Protein AF-A0A3D6A3P2-F1 (afdb_monomer_lite)

Structure (mmCIF, N/CA/C/O backbone):
data_AF-A0A3D6A3P2-F1
#
_entry.id   AF-A0A3D6A3P2-F1
#
loop_
_atom_site.group_PDB
_atom_site.id
_atom_site.type_symbol
_atom_site.label_atom_id
_atom_site.label_alt_id
_atom_site.label_comp_id
_atom_site.label_asym_id
_atom_site.label_entity_id
_atom_site.label_seq_id
_atom_site.pdbx_PDB_ins_code
_atom_site.Cartn_x
_atom_site.Cartn_y
_atom_site.Cartn_z
_atom_site.occupancy
_atom_site.B_iso_or_equiv
_atom_site.auth_seq_id
_atom_site.auth_comp_id
_atom_site.auth_asym_id
_atom_site.auth_atom_id
_atom_site.pdbx_PDB_model_num
ATOM 1 N N . HIS A 1 1 ? -1.712 -12.978 -3.721 1.00 85.94 1 HIS A N 1
ATOM 2 C CA . HIS A 1 1 ? -0.531 -12.808 -2.844 1.00 85.94 1 HIS A CA 1
ATOM 3 C C . HIS A 1 1 ? 0.721 -13.002 -3.688 1.00 85.94 1 HIS A C 1
ATOM 5 O O . HIS A 1 1 ? 0.814 -14.027 -4.352 1.00 85.94 1 HIS A O 1
ATOM 11 N N . LEU A 1 2 ? 1.640 -12.033 -3.705 1.00 90.31 2 LEU A N 1
ATOM 12 C CA . LEU A 1 2 ? 2.892 -12.118 -4.468 1.00 90.31 2 LEU A CA 1
ATOM 1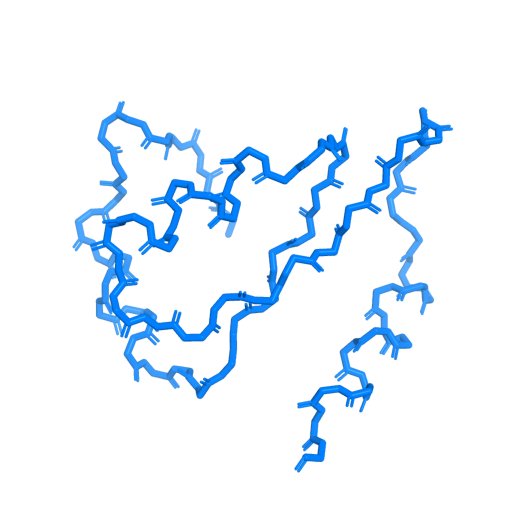3 C C . LEU A 1 2 ? 3.951 -12.866 -3.652 1.00 90.31 2 LEU A C 1
ATOM 15 O O . LEU A 1 2 ? 4.231 -12.468 -2.527 1.00 90.31 2 LEU A O 1
ATOM 19 N N . ARG A 1 3 ? 4.531 -13.935 -4.212 1.00 92.25 3 ARG A N 1
ATOM 20 C CA . ARG A 1 3 ? 5.596 -14.724 -3.555 1.00 92.25 3 ARG A CA 1
ATOM 21 C C . ARG A 1 3 ? 7.009 -14.286 -3.941 1.00 92.25 3 ARG A C 1
ATOM 23 O O . ARG A 1 3 ? 7.933 -14.441 -3.153 1.00 92.25 3 ARG A O 1
ATOM 30 N N . HIS A 1 4 ? 7.165 -13.731 -5.140 1.00 90.06 4 HIS A N 1
ATOM 31 C CA . HIS A 1 4 ? 8.432 -13.240 -5.673 1.00 90.06 4 HIS A CA 1
ATOM 32 C C . HIS A 1 4 ? 8.201 -11.867 -6.310 1.00 90.06 4 HIS A C 1
ATOM 34 O O . HIS A 1 4 ? 7.182 -11.656 -6.970 1.00 90.06 4 HIS A O 1
ATOM 40 N N . LEU A 1 5 ? 9.127 -10.934 -6.075 1.00 89.56 5 LEU A N 1
ATOM 41 C CA . LEU A 1 5 ? 9.048 -9.561 -6.590 1.00 89.56 5 LEU A CA 1
ATOM 42 C C . LEU A 1 5 ? 9.912 -9.347 -7.833 1.00 89.56 5 LEU A C 1
ATOM 44 O O . LEU A 1 5 ? 9.571 -8.523 -8.676 1.00 89.56 5 LEU A O 1
ATOM 48 N N . ASN A 1 6 ? 11.025 -10.074 -7.948 1.00 89.69 6 ASN A N 1
ATOM 49 C CA . ASN A 1 6 ? 11.938 -9.939 -9.072 1.00 89.69 6 ASN A CA 1
ATOM 50 C C . ASN A 1 6 ? 12.366 -11.316 -9.618 1.00 89.69 6 ASN A C 1
ATOM 52 O O . ASN A 1 6 ? 13.055 -12.045 -8.902 1.00 89.69 6 ASN A O 1
ATOM 56 N N . PRO A 1 7 ? 11.983 -11.663 -10.860 1.00 91.56 7 PRO A N 1
ATOM 57 C CA . PRO A 1 7 ? 10.996 -10.953 -11.676 1.00 91.56 7 PRO A CA 1
ATOM 58 C C . PRO A 1 7 ? 9.592 -11.051 -11.054 1.00 91.56 7 PRO A C 1
ATOM 60 O O . PRO A 1 7 ? 9.264 -12.024 -10.373 1.00 91.56 7 PRO A O 1
ATOM 63 N N . PHE A 1 8 ? 8.744 -10.047 -11.290 1.00 93.94 8 PHE A N 1
ATOM 64 C CA . PHE A 1 8 ? 7.314 -10.189 -11.001 1.00 93.94 8 PHE A CA 1
ATOM 65 C C . PHE A 1 8 ? 6.701 -11.321 -11.844 1.00 93.94 8 PHE A C 1
ATOM 67 O O . PHE A 1 8 ? 7.182 -11.554 -12.956 1.00 93.94 8 PHE A O 1
ATOM 74 N N . PRO A 1 9 ? 5.624 -11.974 -11.365 1.00 92.75 9 PRO A N 1
ATOM 75 C CA . PRO A 1 9 ? 4.904 -12.980 -12.141 1.00 92.75 9 PRO A CA 1
ATOM 76 C C . PRO A 1 9 ? 4.452 -12.449 -13.508 1.00 92.75 9 PRO A C 1
ATOM 78 O O . PRO A 1 9 ? 3.976 -11.317 -13.618 1.00 92.75 9 PRO A O 1
ATOM 81 N N . ASN A 1 10 ? 4.595 -13.274 -14.548 1.00 88.88 10 ASN A N 1
ATOM 82 C CA . ASN A 1 10 ? 4.293 -12.888 -15.933 1.00 88.88 10 ASN A CA 1
ATOM 83 C C . ASN A 1 10 ? 2.796 -12.628 -16.169 1.00 88.88 10 ASN A C 1
ATOM 85 O O . ASN A 1 10 ? 2.429 -11.842 -17.033 1.00 88.88 10 ASN A O 1
ATOM 89 N N . ASP A 1 11 ? 1.927 -13.271 -15.395 1.00 91.62 11 ASP A N 1
ATOM 90 C CA . ASP A 1 11 ? 0.469 -13.143 -15.451 1.00 91.62 11 ASP A CA 1
ATOM 91 C C . ASP A 1 11 ? -0.072 -11.943 -14.655 1.00 91.62 11 ASP A C 1
ATOM 93 O O . ASP A 1 11 ? -1.257 -11.615 -14.754 1.00 91.62 11 ASP A O 1
ATOM 97 N N . LEU A 1 12 ? 0.786 -11.254 -13.893 1.00 91.81 12 LEU A N 1
ATOM 98 C CA . LEU A 1 12 ? 0.372 -10.174 -12.999 1.00 91.81 12 LEU A CA 1
ATOM 99 C C . LEU A 1 12 ? -0.255 -8.992 -13.749 1.00 91.81 12 LEU A C 1
ATOM 101 O O . LEU A 1 12 ? -1.205 -8.394 -13.254 1.00 91.81 12 LEU A O 1
ATOM 105 N N . GLU A 1 13 ? 0.234 -8.678 -1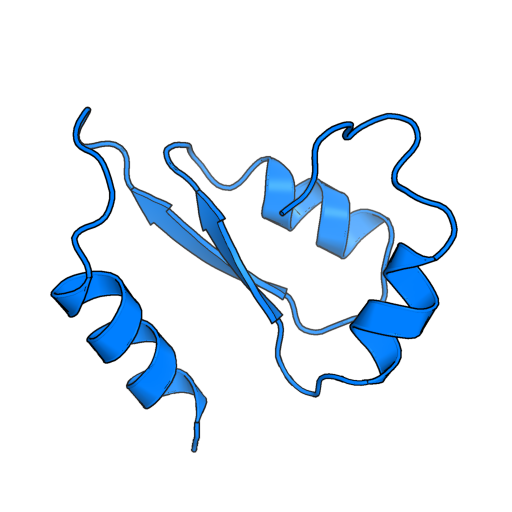4.949 1.00 89.31 13 GLU A N 1
ATOM 106 C CA . GLU A 1 13 ? -0.298 -7.581 -15.767 1.00 89.31 13 GLU A CA 1
ATOM 107 C C . GLU A 1 13 ? -1.736 -7.844 -16.232 1.00 89.31 13 GLU A C 1
ATOM 109 O O . GLU A 1 13 ? -2.609 -6.984 -16.101 1.00 89.31 13 GLU A O 1
ATOM 114 N N . ASN A 1 14 ? -2.000 -9.064 -16.708 1.00 91.56 14 ASN A N 1
ATOM 115 C CA . ASN A 1 14 ? -3.335 -9.494 -17.121 1.00 91.56 14 ASN A CA 1
ATOM 116 C C . ASN A 1 14 ? -4.299 -9.540 -15.933 1.00 91.56 14 ASN A C 1
ATOM 118 O O . ASN A 1 14 ? -5.466 -9.175 -16.054 1.00 91.56 14 ASN A O 1
ATOM 122 N N . LEU A 1 15 ? -3.811 -9.941 -14.759 1.00 91.75 15 LEU A N 1
ATOM 123 C CA . LEU A 1 15 ? -4.609 -9.868 -13.543 1.00 91.75 15 LEU A CA 1
ATOM 124 C C . LEU A 1 15 ? -4.945 -8.411 -13.201 1.00 91.75 15 LEU A C 1
ATOM 126 O O . LEU A 1 15 ? -6.099 -8.087 -12.941 1.00 91.75 15 LEU A O 1
ATOM 130 N N . PHE A 1 16 ? -3.954 -7.520 -13.243 1.00 91.69 16 PHE A N 1
ATOM 131 C CA . PHE A 1 16 ? -4.113 -6.100 -12.926 1.00 91.69 16 PHE A CA 1
ATOM 132 C C . PHE A 1 16 ? -5.063 -5.386 -13.891 1.00 91.69 16 PHE A C 1
ATOM 134 O O . PHE A 1 16 ? -5.763 -4.459 -13.487 1.00 91.69 16 PHE A O 1
ATOM 141 N N . SER A 1 17 ? -5.132 -5.811 -15.155 1.00 89.75 17 SER A N 1
ATOM 142 C CA . SER A 1 17 ? -6.057 -5.232 -16.133 1.00 89.75 17 SER A CA 1
ATOM 143 C C . SER A 1 17 ? -7.532 -5.480 -15.800 1.00 89.75 17 SER A C 1
ATOM 145 O O . SER A 1 17 ? -8.373 -4.671 -16.187 1.00 89.75 17 SER A O 1
ATOM 147 N N . SER A 1 18 ? -7.826 -6.524 -15.019 1.00 92.25 18 SER A N 1
ATOM 148 C CA . SER A 1 18 ? -9.183 -6.892 -14.598 1.00 92.25 18 SER A CA 1
ATOM 149 C C . SER A 1 18 ? -9.723 -6.041 -13.440 1.00 92.25 18 SER A C 1
ATOM 151 O O . SER A 1 18 ? -10.906 -6.131 -13.113 1.00 92.25 18 SER A O 1
ATOM 153 N N . PHE A 1 19 ? -8.890 -5.201 -12.816 1.00 91.94 19 PHE A N 1
ATOM 154 C CA . PHE A 1 19 ? -9.279 -4.360 -11.684 1.00 91.94 19 PHE A CA 1
ATOM 155 C C . PHE A 1 19 ? -9.144 -2.876 -12.024 1.00 91.94 19 PHE A C 1
ATOM 157 O O . PHE A 1 19 ? -8.159 -2.439 -12.617 1.00 91.94 19 PHE A O 1
ATOM 164 N N . LYS A 1 20 ? -10.140 -2.079 -11.618 1.00 90.88 20 LYS A N 1
ATOM 165 C CA . LYS A 1 20 ? -10.109 -0.616 -11.785 1.00 90.88 20 LYS A CA 1
ATOM 166 C C . LYS A 1 20 ? -9.102 0.043 -10.841 1.00 90.88 20 LYS A C 1
ATOM 168 O O . LYS A 1 20 ? -8.355 0.915 -11.260 1.00 90.88 20 LYS A O 1
ATOM 173 N N . LYS A 1 21 ? -9.092 -0.401 -9.583 1.00 92.00 21 LYS A N 1
ATOM 174 C CA . LYS A 1 21 ? -8.251 0.111 -8.496 1.00 92.00 21 LYS A CA 1
ATOM 175 C C . LYS A 1 21 ? -7.525 -1.059 -7.841 1.00 92.00 21 LYS A C 1
ATOM 177 O O . LYS A 1 21 ? -8.126 -2.117 -7.648 1.00 92.00 21 LYS A O 1
ATOM 182 N N . ILE A 1 22 ? -6.258 -0.872 -7.486 1.00 94.62 22 ILE A N 1
ATOM 183 C CA . ILE A 1 22 ? -5.430 -1.906 -6.853 1.00 94.62 22 ILE A CA 1
ATOM 184 C C . ILE A 1 22 ? -4.910 -1.372 -5.523 1.00 94.62 22 ILE A C 1
ATOM 186 O O . ILE A 1 22 ? -4.032 -0.515 -5.509 1.00 94.62 22 ILE A O 1
ATOM 190 N N . LEU A 1 23 ? -5.421 -1.882 -4.400 1.00 95.81 23 LEU A N 1
ATOM 191 C CA . LEU A 1 23 ? -4.880 -1.548 -3.080 1.00 95.81 23 LEU A CA 1
ATOM 192 C C . LEU A 1 23 ? -3.659 -2.427 -2.775 1.00 95.81 23 LEU A C 1
ATOM 194 O O . LEU A 1 23 ? -3.747 -3.655 -2.830 1.00 95.81 23 LEU A O 1
ATOM 198 N N . ALA A 1 24 ? -2.540 -1.806 -2.411 1.00 95.94 24 ALA A N 1
ATOM 199 C CA . ALA A 1 24 ? -1.313 -2.476 -1.997 1.00 95.94 24 ALA A CA 1
ATOM 200 C C . ALA A 1 24 ? -1.079 -2.261 -0.488 1.00 95.94 24 ALA A C 1
ATOM 202 O O . ALA A 1 24 ? -0.526 -1.229 -0.106 1.00 95.94 24 ALA A O 1
ATOM 203 N N . PRO A 1 25 ? -1.518 -3.193 0.382 1.00 95.62 25 PRO A N 1
ATOM 204 C CA . PRO A 1 25 ? -1.246 -3.122 1.813 1.00 95.62 25 PRO A CA 1
ATOM 205 C C . PRO A 1 25 ? 0.196 -3.545 2.124 1.00 95.62 25 PRO A C 1
ATOM 207 O O . PRO A 1 25 ? 0.615 -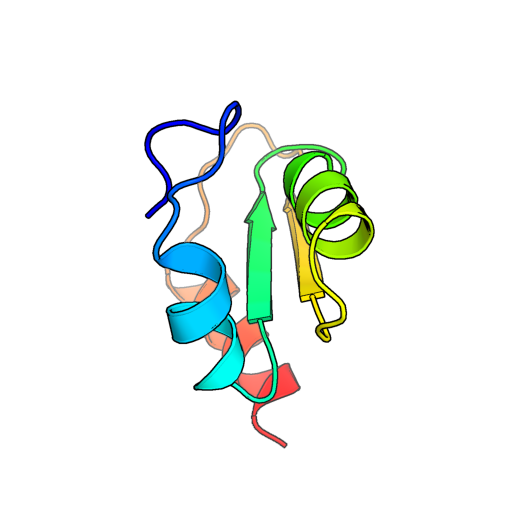4.650 1.775 1.00 95.62 25 PRO A O 1
ATOM 210 N N . GLU A 1 26 ? 0.945 -2.688 2.819 1.00 95.25 26 GLU A N 1
ATOM 211 C CA . GLU A 1 26 ? 2.364 -2.896 3.113 1.00 95.25 26 GLU A CA 1
ATOM 212 C C . GLU A 1 26 ? 2.719 -2.564 4.568 1.00 95.25 26 GLU A C 1
ATOM 214 O O . GLU A 1 26 ? 2.341 -1.518 5.096 1.00 95.25 26 GLU A O 1
ATOM 219 N N . LEU A 1 27 ? 3.523 -3.415 5.216 1.00 95.81 27 LEU A N 1
ATOM 220 C CA . LEU A 1 27 ? 4.080 -3.132 6.548 1.00 95.81 27 LEU A CA 1
ATOM 221 C C . LEU A 1 27 ? 5.413 -2.366 6.464 1.00 95.81 27 LEU A C 1
ATOM 223 O O . LEU A 1 27 ? 6.393 -2.713 7.122 1.00 95.81 27 LEU A O 1
ATOM 227 N N . ASN A 1 28 ? 5.480 -1.388 5.566 1.00 94.69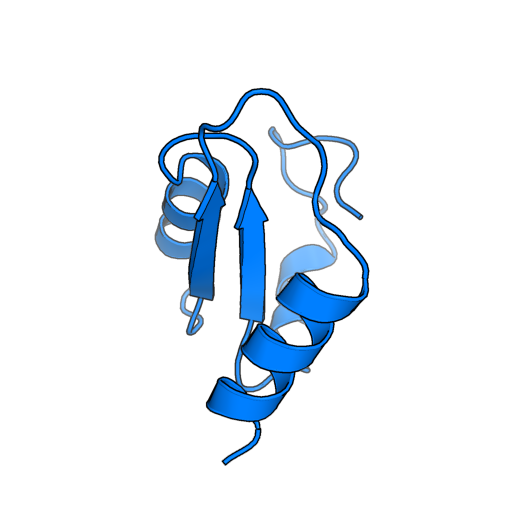 28 ASN A N 1
ATOM 228 C CA . ASN A 1 28 ? 6.685 -0.638 5.228 1.00 94.69 28 ASN A CA 1
ATOM 229 C C . ASN A 1 28 ? 6.302 0.784 4.745 1.00 94.69 28 ASN A C 1
ATOM 231 O O . ASN A 1 28 ? 5.220 1.274 5.066 1.00 94.69 28 ASN A O 1
ATOM 235 N N . LEU A 1 29 ? 7.188 1.459 4.004 1.00 95.06 29 LEU A N 1
ATOM 236 C CA . LEU A 1 29 ? 7.013 2.843 3.535 1.00 95.06 29 LEU A CA 1
ATOM 237 C C . LEU A 1 29 ? 6.483 2.959 2.094 1.00 95.06 29 LEU A C 1
ATOM 239 O O . LEU A 1 29 ? 6.514 4.048 1.526 1.00 95.06 29 LEU A O 1
ATOM 243 N N . GLY A 1 30 ? 5.989 1.878 1.494 1.00 94.94 30 GLY A N 1
ATOM 244 C CA . GLY A 1 30 ? 5.415 1.906 0.150 1.00 94.94 30 GLY A CA 1
ATOM 245 C C . GLY A 1 30 ? 6.297 1.278 -0.933 1.00 94.94 30 GLY A C 1
ATOM 246 O O . GLY A 1 30 ? 6.157 1.604 -2.111 1.00 94.94 30 GLY A O 1
ATOM 247 N N . GLN A 1 31 ? 7.269 0.441 -0.571 1.00 95.50 31 GLN A N 1
ATOM 248 C CA . GLN A 1 31 ? 8.241 -0.090 -1.530 1.00 95.50 31 GLN A CA 1
ATOM 249 C C . GLN A 1 31 ? 7.582 -0.919 -2.646 1.00 95.50 31 GLN A C 1
ATOM 251 O O . GLN A 1 31 ? 7.965 -0.792 -3.810 1.00 95.50 31 GLN A O 1
ATOM 256 N N . LEU A 1 32 ? 6.585 -1.747 -2.325 1.00 95.31 32 LEU A N 1
ATOM 257 C CA . LEU A 1 32 ? 5.863 -2.546 -3.314 1.00 95.31 32 LEU A CA 1
ATOM 258 C C . LEU A 1 32 ? 5.041 -1.651 -4.236 1.00 95.31 32 LEU A C 1
ATOM 260 O O . LEU A 1 32 ? 5.102 -1.819 -5.451 1.00 95.31 32 LEU A O 1
ATOM 264 N N . SER A 1 33 ? 4.288 -0.695 -3.694 1.00 95.44 33 SER A N 1
ATOM 265 C CA . SER A 1 33 ? 3.464 0.200 -4.507 1.00 95.44 33 SER A CA 1
ATOM 266 C C . SER A 1 33 ? 4.300 1.040 -5.476 1.00 95.44 33 SER A C 1
ATOM 268 O O . SER A 1 33 ? 3.873 1.230 -6.614 1.00 95.44 33 SER A O 1
ATOM 270 N N . ILE A 1 34 ? 5.511 1.461 -5.091 1.00 95.12 34 ILE A N 1
ATOM 271 C CA . ILE A 1 34 ? 6.468 2.119 -5.996 1.00 95.12 34 ILE A CA 1
ATOM 272 C C . ILE A 1 34 ? 6.853 1.192 -7.156 1.00 95.12 34 ILE A C 1
ATOM 274 O O . ILE A 1 34 ? 6.754 1.593 -8.315 1.00 95.12 34 ILE A O 1
ATOM 278 N N . LEU A 1 35 ? 7.246 -0.053 -6.868 1.00 94.75 35 LEU A N 1
ATOM 279 C CA . LEU A 1 35 ? 7.625 -1.027 -7.900 1.00 94.75 35 LEU A CA 1
ATOM 280 C C . LEU A 1 35 ? 6.463 -1.346 -8.849 1.00 94.75 35 LEU A C 1
ATOM 282 O O . LEU A 1 35 ? 6.659 -1.426 -10.062 1.00 94.75 35 LEU A O 1
ATOM 286 N N . LEU A 1 36 ? 5.253 -1.506 -8.309 1.00 94.25 36 LEU A N 1
ATOM 287 C CA . LEU A 1 36 ? 4.060 -1.775 -9.107 1.00 94.25 36 LEU A CA 1
ATOM 288 C C . LEU A 1 36 ? 3.715 -0.591 -10.017 1.00 94.25 36 LEU A C 1
ATOM 290 O O . LEU A 1 36 ? 3.456 -0.812 -11.194 1.00 94.25 36 LEU A O 1
ATOM 294 N N . LYS A 1 37 ? 3.768 0.651 -9.517 1.00 93.06 37 LYS A N 1
ATOM 295 C CA . LYS A 1 37 ? 3.543 1.864 -10.329 1.00 93.06 37 LYS A CA 1
ATOM 296 C C . LYS A 1 37 ? 4.608 2.063 -11.402 1.00 93.06 37 LYS A C 1
ATOM 298 O O . LYS A 1 37 ? 4.295 2.534 -12.487 1.00 93.06 37 LYS A O 1
ATOM 303 N N . ALA A 1 38 ? 5.860 1.723 -11.097 1.00 93.19 38 ALA A N 1
ATOM 304 C CA . ALA A 1 38 ? 6.957 1.836 -12.051 1.00 93.19 38 ALA A CA 1
ATOM 305 C C . ALA A 1 38 ? 6.831 0.825 -13.202 1.00 93.19 38 ALA A C 1
ATOM 307 O O . ALA A 1 38 ? 7.220 1.132 -14.325 1.00 93.19 38 ALA A O 1
ATOM 308 N N . LYS A 1 39 ? 6.300 -0.376 -12.929 1.00 91.31 39 LYS A N 1
ATOM 309 C CA . LYS A 1 39 ? 6.169 -1.444 -13.930 1.00 91.31 39 LYS A CA 1
ATOM 310 C C . LYS A 1 39 ? 4.826 -1.450 -14.663 1.00 91.31 39 LYS A C 1
ATOM 312 O O . LYS A 1 39 ? 4.788 -1.832 -15.827 1.00 91.31 39 LYS A O 1
ATOM 317 N N . TYR A 1 40 ? 3.738 -1.054 -14.005 1.00 90.19 40 TYR A N 1
ATOM 318 C CA . TYR A 1 40 ? 2.379 -1.169 -14.533 1.00 90.19 40 TYR A CA 1
ATOM 319 C C . TYR A 1 40 ? 1.678 0.191 -14.565 1.00 90.19 40 TYR A C 1
ATOM 321 O O . TYR A 1 40 ? 1.616 0.900 -13.562 1.00 90.19 40 TYR A O 1
ATOM 329 N N . ILE A 1 41 ? 1.060 0.523 -15.702 1.00 83.50 41 ILE A N 1
ATOM 330 C CA . ILE A 1 41 ? 0.260 1.745 -15.880 1.00 83.50 41 ILE A CA 1
ATOM 331 C C . ILE A 1 41 ? -1.147 1.508 -15.306 1.00 83.50 41 ILE A C 1
ATOM 333 O O . ILE A 1 41 ? -2.133 1.363 -16.032 1.00 83.50 41 ILE A O 1
ATOM 337 N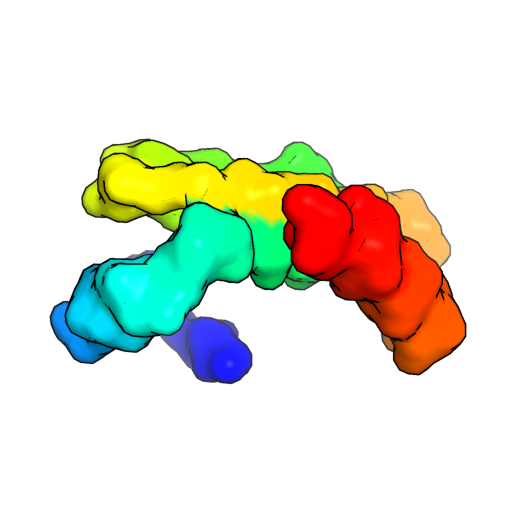 N . LYS A 1 42 ? -1.239 1.374 -13.980 1.00 86.12 42 LYS A N 1
ATOM 338 C CA . LYS A 1 42 ? -2.491 1.135 -13.248 1.00 86.12 42 LYS A CA 1
ATOM 339 C C . LYS A 1 42 ? -2.561 1.981 -11.984 1.00 86.12 42 LYS A C 1
ATOM 341 O O . LYS A 1 42 ? -1.540 2.328 -11.391 1.00 86.12 42 LYS A O 1
ATOM 346 N N . GLU A 1 43 ? -3.782 2.286 -11.557 1.00 90.12 43 GLU A N 1
ATOM 347 C CA . GLU A 1 43 ? -4.026 2.994 -10.305 1.00 90.12 43 GLU A CA 1
ATOM 348 C C . GLU A 1 43 ? -3.739 2.069 -9.112 1.00 90.12 43 GLU A C 1
ATOM 350 O O . GLU A 1 43 ? -4.574 1.261 -8.696 1.00 90.12 43 GLU A O 1
ATOM 355 N N . VAL A 1 44 ? -2.517 2.174 -8.584 1.00 95.12 44 VAL A N 1
ATOM 356 C CA . VAL A 1 44 ? -2.088 1.483 -7.364 1.00 95.12 44 VAL A CA 1
ATOM 357 C C . VAL A 1 44 ? -2.214 2.433 -6.175 1.00 95.12 44 VAL A C 1
ATOM 359 O O . VAL A 1 44 ? -1.548 3.469 -6.104 1.00 95.12 44 VAL A O 1
ATOM 362 N N . ILE A 1 45 ? -3.046 2.057 -5.216 1.00 95.88 45 ILE A N 1
ATOM 363 C CA . ILE A 1 45 ? -3.340 2.815 -4.005 1.00 95.88 45 ILE A CA 1
ATOM 364 C C . ILE A 1 45 ? -2.520 2.201 -2.859 1.00 95.88 45 ILE A C 1
ATOM 366 O O . ILE A 1 45 ? -2.734 1.035 -2.519 1.00 95.88 45 ILE A O 1
ATOM 370 N N . PRO A 1 46 ? -1.548 2.925 -2.279 1.00 95.88 46 PRO A N 1
ATOM 371 C CA . PRO A 1 46 ? -0.748 2.405 -1.176 1.00 95.88 46 PRO A CA 1
ATOM 372 C C . PRO A 1 46 ? -1.542 2.412 0.136 1.00 95.88 46 PRO A C 1
ATOM 374 O O . PRO A 1 46 ? -2.224 3.388 0.443 1.00 95.88 46 PRO A O 1
ATOM 377 N N . TYR A 1 47 ? -1.395 1.360 0.943 1.00 96.69 47 TYR A N 1
ATOM 378 C CA . TYR A 1 47 ? -1.877 1.323 2.325 1.00 96.69 47 TYR A CA 1
ATOM 379 C C . TYR A 1 47 ? -0.750 0.874 3.259 1.00 96.69 47 TYR A C 1
ATOM 381 O O . TYR A 1 47 ? -0.512 -0.316 3.465 1.00 96.69 47 TYR A O 1
ATOM 389 N N . ASN A 1 48 ? -0.028 1.855 3.799 1.00 96.00 48 ASN A N 1
ATOM 390 C CA . ASN A 1 48 ? 1.245 1.648 4.485 1.00 96.00 48 ASN A CA 1
ATOM 391 C C . ASN A 1 48 ? 1.079 1.704 6.008 1.00 96.00 48 ASN A C 1
ATOM 393 O O . ASN A 1 48 ? 0.444 2.618 6.536 1.00 96.00 48 ASN A O 1
ATOM 397 N N . LYS A 1 49 ? 1.706 0.771 6.731 1.00 94.25 49 LYS A N 1
ATOM 398 C CA . LYS A 1 49 ? 1.682 0.713 8.201 1.00 94.25 49 LYS A CA 1
ATOM 399 C C . LYS A 1 49 ? 3.052 0.362 8.777 1.00 94.25 49 LYS A C 1
ATOM 401 O O . LYS A 1 49 ? 3.616 -0.675 8.466 1.00 94.25 49 LYS A O 1
ATOM 406 N N . ILE A 1 50 ? 3.546 1.173 9.716 1.00 91.62 50 ILE A N 1
ATOM 407 C CA . ILE A 1 50 ? 4.873 1.002 10.353 1.00 91.62 50 ILE A CA 1
ATOM 408 C C . ILE A 1 50 ? 4.708 0.912 11.873 1.00 91.62 50 ILE A C 1
ATOM 410 O O . ILE A 1 50 ? 5.321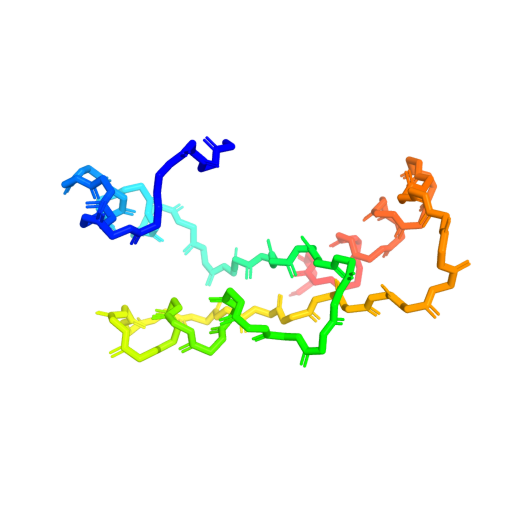 1.634 12.648 1.00 91.62 50 ILE A O 1
ATOM 414 N N . GLN A 1 51 ? 3.787 0.063 12.322 1.00 90.25 51 GLN A N 1
ATOM 415 C CA . GLN A 1 51 ? 3.460 -0.073 13.749 1.00 90.25 51 GLN A CA 1
ATOM 416 C C . GLN A 1 51 ? 3.997 -1.376 14.362 1.00 90.25 51 GLN A C 1
ATOM 418 O O . GLN A 1 51 ? 3.619 -1.727 15.476 1.00 90.25 51 GLN A O 1
ATOM 423 N N . GLY A 1 52 ? 4.814 -2.137 13.621 1.00 89.56 52 GLY A N 1
ATOM 424 C CA . GLY A 1 52 ? 5.341 -3.438 14.060 1.00 89.56 52 GLY A CA 1
ATOM 425 C C . GLY A 1 52 ? 4.266 -4.505 14.305 1.00 89.56 52 GLY A C 1
ATOM 426 O O . GLY A 1 52 ? 4.543 -5.539 14.903 1.00 89.56 52 GLY A O 1
ATOM 427 N N . LYS A 1 53 ? 3.025 -4.254 13.871 1.00 91.81 53 LYS A N 1
ATOM 428 C CA . LYS A 1 53 ? 1.870 -5.135 14.056 1.00 91.81 53 LYS A CA 1
ATOM 429 C C . LYS A 1 53 ? 1.241 -5.455 12.701 1.00 91.81 53 LYS A C 1
ATOM 431 O O . LYS A 1 53 ? 1.140 -4.540 11.877 1.00 91.81 53 LYS A O 1
ATOM 436 N N . PRO A 1 54 ? 0.761 -6.694 12.488 1.00 94.19 54 PRO A N 1
ATOM 437 C CA . PRO A 1 54 ? 0.012 -7.048 11.290 1.00 94.19 54 PRO A CA 1
ATOM 438 C C . PRO A 1 54 ? -1.231 -6.177 11.088 1.00 94.19 54 PRO A C 1
ATOM 440 O O . PRO A 1 54 ? -1.720 -5.511 12.010 1.00 94.19 54 PRO A O 1
ATOM 443 N N . PHE A 1 55 ? -1.763 -6.209 9.872 1.00 95.12 55 PHE A N 1
ATOM 444 C CA . PHE A 1 55 ? -3.071 -5.640 9.582 1.00 95.12 55 PHE A CA 1
ATOM 445 C C . PHE A 1 55 ? -4.175 -6.450 10.269 1.00 95.12 55 PHE A C 1
ATOM 447 O O . PHE A 1 55 ? -4.214 -7.678 10.194 1.00 95.12 55 PHE A O 1
ATOM 454 N N . LYS A 1 56 ? -5.092 -5.750 10.927 1.00 95.12 56 LYS A N 1
ATOM 455 C CA . LYS A 1 56 ? -6.377 -6.267 11.374 1.00 95.12 56 LYS A CA 1
ATOM 456 C C . LYS A 1 56 ? -7.308 -6.401 10.170 1.00 95.12 56 LYS A C 1
ATOM 458 O O . LYS A 1 56 ? -7.242 -5.648 9.204 1.00 95.12 56 LYS A O 1
ATOM 463 N N . VAL A 1 57 ? -8.247 -7.334 10.252 1.00 95.56 57 VAL A N 1
ATOM 464 C CA . VAL A 1 57 ? -9.273 -7.480 9.209 1.00 95.56 57 VAL A CA 1
ATOM 465 C C . VAL A 1 57 ? -10.153 -6.227 9.125 1.00 95.56 57 VAL A C 1
ATOM 467 O O . VAL A 1 57 ? -10.519 -5.807 8.031 1.00 95.56 57 VAL A O 1
ATOM 470 N N . SER A 1 58 ? -10.455 -5.599 10.266 1.00 96.44 58 SER A N 1
ATOM 471 C CA . SER A 1 58 ? -11.285 -4.391 10.323 1.00 96.44 58 SER A CA 1
ATOM 472 C C . SER A 1 58 ? -10.650 -3.204 9.597 1.00 96.44 58 SER A C 1
ATOM 474 O O . SER A 1 58 ? -11.329 -2.566 8.802 1.00 96.44 58 SER A O 1
ATOM 476 N N . GLU A 1 59 ? -9.349 -2.957 9.795 1.00 95.38 59 GLU A N 1
ATOM 477 C CA . GLU A 1 59 ? -8.668 -1.809 9.173 1.00 95.38 59 GLU A CA 1
ATOM 478 C C . GLU A 1 59 ? -8.578 -1.963 7.646 1.00 95.38 59 GLU A C 1
ATOM 480 O O . GLU A 1 59 ? -8.834 -1.009 6.918 1.00 95.38 59 GLU A O 1
ATOM 485 N N . LEU A 1 60 ? -8.326 -3.181 7.146 1.00 95.06 60 LEU A N 1
ATOM 486 C CA . LEU A 1 60 ? -8.345 -3.446 5.703 1.00 95.06 60 LEU A CA 1
ATOM 487 C C . LEU A 1 60 ? -9.747 -3.285 5.115 1.00 95.06 60 LEU A C 1
ATOM 489 O O . LEU A 1 60 ? -9.898 -2.706 4.044 1.00 95.06 60 LEU A O 1
ATOM 493 N N . ARG A 1 61 ? -10.779 -3.774 5.814 1.00 96.12 61 ARG A N 1
ATOM 494 C CA . ARG A 1 61 ? -12.170 -3.637 5.367 1.00 96.12 61 ARG A CA 1
ATOM 495 C C . ARG A 1 61 ? -12.577 -2.171 5.257 1.00 96.12 61 ARG A C 1
ATOM 497 O O . ARG A 1 61 ? -13.169 -1.791 4.252 1.00 96.12 61 ARG A O 1
ATOM 504 N N . GLU A 1 62 ? -12.280 -1.376 6.279 1.00 96.12 62 GLU A N 1
ATOM 505 C CA . GLU A 1 62 ? -12.547 0.064 6.277 1.00 96.12 62 GLU A CA 1
ATOM 506 C C . GLU A 1 62 ? -11.840 0.751 5.111 1.00 96.12 62 GLU A C 1
ATOM 508 O O . GLU A 1 62 ? -12.448 1.569 4.424 1.00 96.12 62 GLU A O 1
ATOM 513 N N . GLU A 1 63 ? -10.588 0.380 4.842 1.00 95.88 63 GLU A N 1
ATOM 514 C CA . GLU A 1 63 ? -9.843 0.949 3.725 1.00 95.88 63 GLU A CA 1
ATOM 515 C C . GLU A 1 63 ? -10.439 0.559 2.370 1.00 95.88 63 GLU A C 1
ATOM 517 O O . GLU A 1 63 ? -10.631 1.426 1.523 1.00 95.88 63 GLU A O 1
ATOM 522 N N . PHE A 1 64 ? -10.819 -0.707 2.165 1.00 94.75 64 PHE A N 1
ATOM 523 C CA . PHE A 1 64 ? -11.482 -1.128 0.927 1.00 94.75 64 PHE A CA 1
ATOM 524 C C . PHE A 1 64 ? -12.751 -0.315 0.657 1.00 94.75 64 PHE A C 1
ATOM 526 O O . PHE A 1 64 ? -12.944 0.147 -0.464 1.00 94.75 64 PHE A O 1
ATOM 533 N N . VAL A 1 65 ? -13.587 -0.092 1.678 1.00 95.50 65 VAL A N 1
ATOM 534 C CA . VAL A 1 65 ? -14.851 0.649 1.538 1.00 95.50 65 VAL A CA 1
ATOM 535 C C . VAL A 1 65 ? -14.633 2.083 1.053 1.00 95.50 65 VAL A C 1
ATOM 537 O O . VAL A 1 65 ? -15.397 2.541 0.207 1.00 95.50 65 VAL A O 1
ATOM 540 N N . LYS A 1 66 ? -13.573 2.769 1.501 1.00 94.69 66 LYS A N 1
ATOM 541 C CA . LYS A 1 66 ? -13.255 4.140 1.050 1.00 94.69 66 LYS A CA 1
ATOM 542 C C . LYS A 1 66 ? -13.017 4.234 -0.458 1.00 94.69 66 LYS A C 1
ATOM 544 O O . LYS A 1 66 ? -13.295 5.269 -1.056 1.00 94.69 66 LYS A O 1
ATOM 549 N N . HIS A 1 67 ? -12.513 3.161 -1.068 1.00 92.88 67 HIS A N 1
ATOM 550 C CA . HIS A 1 67 ? -12.139 3.127 -2.483 1.00 92.88 67 HIS A CA 1
ATOM 551 C C . HIS A 1 67 ? -13.178 2.435 -3.377 1.00 92.88 67 HIS A C 1
ATOM 553 O O . HIS A 1 67 ? -12.957 2.349 -4.585 1.00 92.88 67 HIS A O 1
ATOM 559 N N . LEU A 1 68 ? -14.296 1.944 -2.829 1.00 87.38 68 LEU A N 1
ATOM 560 C CA . LEU A 1 68 ? -15.361 1.290 -3.608 1.00 87.38 68 LEU A CA 1
ATOM 561 C C . LEU A 1 68 ? -16.315 2.268 -4.312 1.00 87.38 68 LEU A C 1
ATOM 563 O O . LEU A 1 68 ? -16.982 1.864 -5.263 1.00 87.38 68 LEU A O 1
ATOM 567 N N . THR A 1 69 ? -16.359 3.524 -3.873 1.00 73.75 69 THR A N 1
ATOM 568 C CA . THR A 1 69 ? -17.012 4.650 -4.567 1.00 73.75 69 THR A CA 1
ATOM 569 C C . THR A 1 69 ? -16.184 5.151 -5.744 1.00 73.75 69 THR A C 1
ATOM 571 O O . THR A 1 69 ? -16.794 5.450 -6.790 1.00 73.75 69 THR A O 1
#

Radius of gyration: 12.54 Å; chains: 1; bounding box: 29×19×31 Å

Foldseek 3Di:
DWPDVVVGDPCVQVVQVVDQAAEDEEQADCPSVVSCVVVHVHHYHYHYHPPPDDDDPVVVVVVVVVPPD

pLDDT: mean 92.7, std 3.66, range [73.75, 96.69]

Sequence (69 aa):
HLRHLNPFPNDLENLFSSFKKILAPELNLGQLSILLKAKYIKEVIPYNKIQGKPFKVSELREEFVKHLT

Secondary structure (DSSP, 8-state):
--S--SSPPTTHHHHHHT-S-EEEEESSSSHHHHHHHHH--S-EEEEE--SSSPPPHHHHHHHHHHT--